Protein AF-A0A968C0W7-F1 (afdb_monomer_lite)

Foldseek 3Di:
DQAAEDEAAFQNQQDDPCVQCPPVLLVQAAAVVGDVLQVVLVVLQVSLHKYWYWHWHDDPVDPQATFGKIWIAESNSDTQDMDTAQDDDPVCVVRHDHDDDFDWTQYSNFTETEHEAVSLVPLVSLQVSLVVVGQEYEYRYADFPPCVVSVVVSLVVSCVVSVHHYHYDYDAQDDPPTGD

Structure (mmCIF, N/CA/C/O backbone):
data_AF-A0A968C0W7-F1
#
_entry.id   AF-A0A968C0W7-F1
#
loop_
_atom_site.group_PDB
_atom_site.id
_atom_site.type_symbol
_atom_site.label_atom_id
_atom_site.label_alt_id
_atom_site.label_comp_id
_atom_site.label_asym_id
_atom_site.label_entity_id
_atom_site.label_seq_id
_atom_site.pdbx_PDB_ins_code
_atom_site.Cartn_x
_atom_site.Cartn_y
_atom_site.Cartn_z
_atom_site.occupancy
_atom_site.B_iso_or_equiv
_atom_site.auth_seq_id
_atom_site.auth_comp_id
_atom_site.auth_asym_id
_atom_site.auth_atom_id
_atom_site.pdbx_PDB_model_num
ATOM 1 N N . GLY A 1 1 ? -2.032 18.449 16.873 1.00 56.59 1 GLY A N 1
ATOM 2 C CA . GLY A 1 1 ? -3.209 17.577 16.714 1.00 56.59 1 GLY A CA 1
ATOM 3 C C . GLY A 1 1 ? -2.765 16.152 16.942 1.00 56.59 1 GLY A C 1
ATOM 4 O O . GLY A 1 1 ? -1.626 15.854 16.611 1.00 56.59 1 GLY A O 1
ATOM 5 N N . GLN A 1 2 ? -3.606 15.325 17.554 1.00 83.88 2 GLN A N 1
ATOM 6 C CA . GLN A 1 2 ? -3.367 13.886 17.692 1.00 83.88 2 GLN A CA 1
ATOM 7 C C . GLN A 1 2 ? -3.943 13.186 16.450 1.00 83.88 2 GLN A C 1
ATOM 9 O O . GLN A 1 2 ? -4.977 13.627 15.954 1.00 83.88 2 GLN A O 1
ATOM 14 N N . ALA A 1 3 ? -3.245 12.187 15.909 1.00 91.56 3 ALA A N 1
ATOM 15 C CA . ALA A 1 3 ? -3.677 11.423 14.737 1.00 91.56 3 ALA A CA 1
ATOM 16 C C . ALA A 1 3 ? -3.977 9.976 15.145 1.00 91.56 3 ALA A C 1
ATOM 18 O O . ALA A 1 3 ? -3.197 9.397 15.899 1.00 91.56 3 ALA A O 1
ATOM 19 N N . ASP A 1 4 ? -5.063 9.403 14.623 1.00 94.69 4 ASP A N 1
ATOM 20 C CA . ASP A 1 4 ? -5.494 8.034 14.952 1.00 94.69 4 ASP A CA 1
ATOM 21 C C . ASP A 1 4 ? -4.907 6.975 14.005 1.00 94.69 4 ASP A C 1
ATOM 23 O O . ASP A 1 4 ? -4.686 5.832 14.405 1.00 94.69 4 ASP A O 1
ATOM 27 N N . ILE A 1 5 ? -4.643 7.346 12.746 1.00 98.06 5 ILE A N 1
ATOM 28 C CA . ILE A 1 5 ? -4.120 6.452 11.703 1.00 98.06 5 ILE A CA 1
ATOM 29 C C . ILE A 1 5 ? -3.033 7.177 10.901 1.00 98.06 5 ILE A C 1
ATOM 31 O O . ILE A 1 5 ? -3.219 8.321 10.484 1.00 98.06 5 ILE A O 1
ATOM 35 N N . VAL A 1 6 ? -1.915 6.497 10.642 1.00 97.69 6 VAL A N 1
ATOM 36 C CA . VAL A 1 6 ? -0.839 6.959 9.752 1.00 97.69 6 VAL A CA 1
ATOM 37 C C . VAL A 1 6 ? -0.727 6.023 8.552 1.00 97.69 6 VAL A C 1
ATOM 39 O O . VAL A 1 6 ? -0.639 4.809 8.717 1.00 97.69 6 VAL A O 1
ATOM 42 N N . CYS A 1 7 ? -0.692 6.588 7.343 1.00 98.50 7 CYS A N 1
ATOM 43 C CA . CYS A 1 7 ? -0.508 5.848 6.095 1.00 98.50 7 CYS A CA 1
ATOM 44 C C . CYS A 1 7 ? 0.809 6.241 5.422 1.00 98.50 7 CYS A C 1
ATOM 46 O O . CYS A 1 7 ? 1.076 7.427 5.228 1.00 98.50 7 CYS A O 1
ATOM 48 N N . PHE A 1 8 ? 1.609 5.248 5.039 1.00 98.56 8 PHE A N 1
ATOM 49 C CA . PHE A 1 8 ? 2.873 5.434 4.328 1.00 98.56 8 PHE A CA 1
ATOM 50 C C . PHE A 1 8 ? 2.709 5.227 2.813 1.00 98.56 8 PHE A C 1
ATOM 52 O O . PHE A 1 8 ? 1.782 4.525 2.398 1.00 98.56 8 PHE A O 1
ATOM 59 N N . PRO A 1 9 ? 3.597 5.813 1.985 1.00 98.38 9 PRO A N 1
ATOM 60 C CA . PRO A 1 9 ? 3.637 5.561 0.547 1.00 98.38 9 PRO A CA 1
ATOM 61 C C . PRO A 1 9 ? 3.830 4.085 0.176 1.00 98.38 9 PRO A C 1
ATOM 63 O O . PRO A 1 9 ? 4.209 3.242 0.992 1.00 98.38 9 PRO A O 1
ATOM 66 N N . GLU A 1 10 ? 3.605 3.794 -1.099 1.00 98.44 10 GLU A N 1
ATOM 67 C CA . GLU A 1 10 ? 3.891 2.498 -1.712 1.00 98.44 10 GLU A CA 1
ATOM 68 C C . GLU A 1 10 ? 5.381 2.125 -1.580 1.00 98.44 10 GLU A C 1
ATOM 70 O O . GLU A 1 10 ? 6.276 2.962 -1.774 1.00 98.44 10 GLU A O 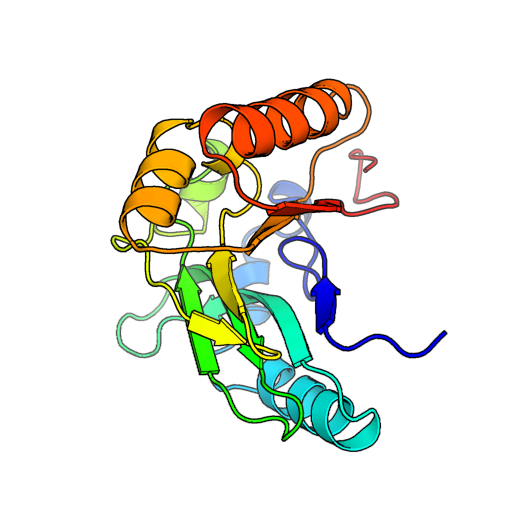1
ATOM 75 N N . LEU A 1 11 ? 5.632 0.861 -1.214 1.00 98.06 11 LEU A N 1
ATOM 76 C CA . LEU A 1 11 ? 6.963 0.269 -1.025 1.00 98.06 11 LEU A CA 1
ATOM 77 C C . LEU A 1 11 ? 7.934 1.135 -0.190 1.00 98.06 11 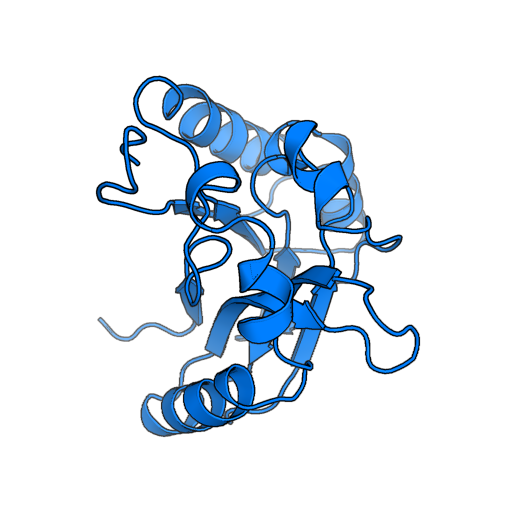LEU A C 1
ATOM 79 O O . LEU A 1 11 ? 9.117 1.273 -0.517 1.00 98.06 11 LEU A O 1
ATOM 83 N N . PHE A 1 12 ? 7.445 1.767 0.885 1.00 97.12 12 PHE A N 1
ATOM 84 C CA . PHE A 1 12 ? 8.181 2.808 1.624 1.00 97.12 12 PHE A CA 1
ATOM 85 C C . PHE A 1 12 ? 9.541 2.356 2.184 1.00 97.12 12 PHE A C 1
ATOM 87 O O . PHE A 1 12 ? 10.403 3.202 2.403 1.00 97.12 12 PHE A O 1
ATOM 94 N N . THR A 1 13 ? 9.748 1.053 2.395 1.00 96.56 13 THR A N 1
ATOM 95 C CA . THR A 1 13 ? 11.002 0.498 2.928 1.00 96.56 13 THR A CA 1
ATOM 96 C C . THR A 1 13 ? 12.109 0.344 1.892 1.00 96.56 13 THR A C 1
ATOM 98 O O . THR A 1 13 ? 13.278 0.386 2.260 1.00 96.56 13 THR A O 1
ATOM 101 N N . THR A 1 14 ? 11.767 0.161 0.615 1.00 96.38 14 THR A N 1
ATOM 102 C CA . THR A 1 14 ? 12.735 -0.233 -0.427 1.00 96.38 14 THR A CA 1
ATOM 103 C C . THR A 1 14 ? 12.939 0.828 -1.496 1.00 96.38 14 THR A C 1
ATOM 105 O O . THR A 1 14 ? 14.024 0.926 -2.059 1.00 96.38 14 THR A O 1
ATOM 108 N N . GLY A 1 15 ? 11.919 1.643 -1.762 1.00 95.00 15 GLY A N 1
ATOM 109 C CA . GLY A 1 15 ? 11.880 2.421 -2.997 1.00 95.00 15 GLY A CA 1
ATOM 110 C C . GLY A 1 15 ? 10.816 1.893 -3.945 1.00 95.00 15 GLY A C 1
ATOM 111 O O . GLY A 1 15 ? 10.270 0.818 -3.720 1.00 95.00 15 GLY A O 1
ATOM 112 N N . TYR A 1 16 ? 10.505 2.645 -5.000 1.00 96.75 16 TYR A N 1
ATOM 113 C CA . TYR A 1 16 ? 9.606 2.152 -6.049 1.00 96.75 16 TYR A CA 1
ATOM 114 C C . TYR A 1 16 ? 10.308 1.948 -7.394 1.00 96.75 16 TYR A C 1
ATOM 116 O O . TYR A 1 16 ? 9.860 1.119 -8.179 1.00 96.75 16 TYR A O 1
ATOM 124 N N . ASN A 1 17 ? 11.400 2.663 -7.685 1.00 95.75 17 ASN A N 1
ATOM 125 C CA . ASN A 1 17 ? 12.059 2.600 -8.989 1.00 95.75 17 ASN A CA 1
ATOM 126 C C . ASN A 1 17 ? 12.547 1.172 -9.321 1.00 95.75 17 ASN A C 1
ATOM 128 O O . ASN A 1 17 ? 13.624 0.744 -8.908 1.00 95.75 17 ASN A O 1
ATOM 132 N N . LEU A 1 18 ? 11.736 0.461 -10.108 1.00 93.62 18 LEU A N 1
ATOM 133 C CA . LEU A 1 18 ? 11.890 -0.958 -10.427 1.00 93.62 18 LEU A CA 1
ATOM 134 C C . LEU A 1 18 ? 13.158 -1.269 -11.234 1.00 93.62 18 LEU A C 1
ATOM 136 O O . LEU A 1 18 ? 13.669 -2.387 -11.164 1.00 93.62 18 LEU A O 1
ATOM 140 N N . ASP A 1 19 ? 13.648 -0.300 -12.009 1.00 92.19 19 ASP A N 1
ATOM 141 C CA . ASP A 1 19 ? 14.866 -0.448 -12.808 1.00 92.19 19 ASP A CA 1
ATOM 142 C C . ASP A 1 19 ? 16.121 -0.217 -11.962 1.00 92.19 19 ASP A C 1
ATOM 144 O O . ASP A 1 19 ? 17.146 -0.852 -12.201 1.00 92.19 19 ASP A O 1
ATOM 148 N N . LEU A 1 20 ? 16.035 0.671 -10.965 1.00 94.38 20 LEU A N 1
ATOM 149 C CA . LEU A 1 20 ? 17.126 0.930 -10.029 1.00 94.38 20 LEU A CA 1
ATOM 150 C C . LEU A 1 20 ? 17.286 -0.204 -9.013 1.00 94.38 20 LEU A C 1
ATOM 152 O O . LEU A 1 20 ? 18.413 -0.578 -8.712 1.00 94.38 20 LEU A O 1
ATOM 156 N N . ILE A 1 21 ? 16.175 -0.714 -8.476 1.00 96.25 21 ILE A N 1
ATOM 157 C CA . ILE A 1 21 ? 16.196 -1.743 -7.427 1.00 96.25 21 ILE A CA 1
ATOM 158 C C . ILE A 1 21 ? 16.400 -3.131 -8.037 1.00 96.25 21 ILE A C 1
ATOM 160 O O . ILE A 1 21 ? 17.195 -3.921 -7.543 1.00 96.25 21 ILE A O 1
ATOM 164 N N . GLY A 1 22 ? 15.720 -3.437 -9.143 1.00 95.06 22 GLY A N 1
ATOM 165 C CA . GLY A 1 22 ? 15.966 -4.678 -9.864 1.00 95.06 22 GLY A CA 1
ATOM 166 C C . GLY A 1 22 ? 15.759 -5.938 -9.019 1.00 95.06 22 GLY A C 1
ATOM 167 O O . GLY A 1 22 ? 14.784 -6.071 -8.279 1.00 95.06 22 GLY A O 1
ATOM 168 N N . ASP A 1 23 ? 16.695 -6.878 -9.138 1.00 95.56 23 ASP A N 1
ATOM 169 C CA . ASP A 1 23 ? 16.653 -8.148 -8.409 1.00 95.56 23 ASP A CA 1
ATOM 170 C C . ASP A 1 23 ? 17.002 -7.995 -6.912 1.00 95.56 23 ASP A C 1
ATOM 172 O O . ASP A 1 23 ? 16.744 -8.917 -6.134 1.00 95.56 23 ASP A O 1
ATOM 176 N N . ASP A 1 24 ? 17.468 -6.825 -6.454 1.00 96.94 24 ASP A N 1
ATOM 177 C CA . ASP A 1 24 ? 17.699 -6.570 -5.022 1.00 96.94 24 ASP A CA 1
ATOM 178 C C . ASP A 1 24 ? 16.390 -6.676 -4.218 1.00 96.94 24 ASP A C 1
ATOM 180 O O . ASP A 1 24 ? 16.406 -6.931 -3.012 1.00 96.94 24 ASP A O 1
ATOM 184 N N . PHE A 1 25 ? 15.226 -6.584 -4.880 1.00 96.75 25 PHE A N 1
ATOM 185 C CA . PHE A 1 25 ? 13.934 -6.879 -4.263 1.00 96.75 25 PHE A CA 1
ATOM 186 C C . PHE A 1 25 ? 13.879 -8.257 -3.588 1.00 96.75 25 PHE A C 1
ATOM 188 O O . PHE A 1 25 ? 13.201 -8.387 -2.573 1.00 96.75 25 PHE A O 1
ATOM 195 N N . TYR A 1 26 ? 14.580 -9.282 -4.086 1.00 95.94 26 TYR A N 1
ATOM 196 C CA . TYR A 1 26 ? 14.581 -10.609 -3.451 1.00 95.94 26 TYR A CA 1
ATOM 197 C C . TYR A 1 26 ? 15.324 -10.627 -2.107 1.00 95.94 26 TYR A C 1
ATOM 199 O O . TYR A 1 26 ? 14.982 -11.415 -1.216 1.00 95.94 26 TYR A O 1
ATOM 207 N N . GLU A 1 27 ? 16.318 -9.756 -1.942 1.00 96.50 27 GLU A N 1
ATOM 208 C CA . GLU A 1 27 ? 17.046 -9.585 -0.684 1.00 96.50 27 GLU A CA 1
ATOM 209 C C . GLU A 1 27 ? 16.263 -8.689 0.279 1.00 96.50 27 GLU A C 1
ATOM 211 O O . GLU A 1 27 ? 16.104 -9.035 1.451 1.00 96.50 27 GLU A O 1
ATOM 216 N N . LEU A 1 28 ? 15.711 -7.590 -0.244 1.00 97.44 28 LEU A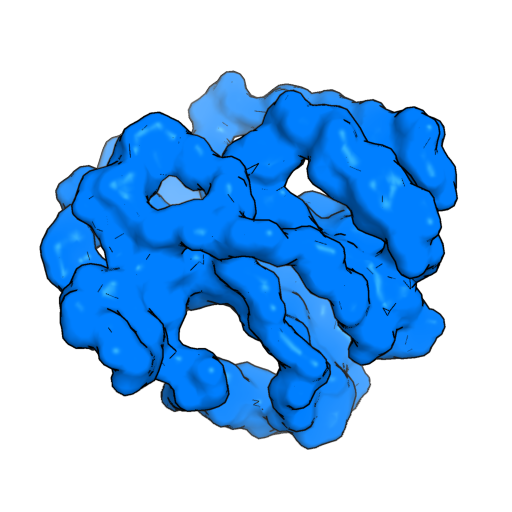 N 1
ATOM 217 C CA . LEU A 1 28 ? 14.983 -6.571 0.512 1.00 97.44 28 LEU A CA 1
ATOM 218 C C . LEU A 1 28 ? 13.565 -6.986 0.933 1.00 97.44 28 LEU A C 1
ATOM 220 O O . LEU A 1 28 ? 12.997 -6.375 1.837 1.00 97.44 28 LEU A O 1
ATOM 224 N N . ALA A 1 29 ? 12.962 -7.979 0.275 1.00 98.12 29 ALA A N 1
ATOM 225 C CA . ALA A 1 29 ? 11.614 -8.430 0.600 1.00 98.12 29 ALA A CA 1
ATOM 226 C C . ALA A 1 29 ? 11.530 -9.019 2.011 1.00 98.12 29 ALA A C 1
ATOM 228 O O . ALA A 1 29 ? 12.432 -9.707 2.477 1.00 98.12 29 ALA A O 1
ATOM 229 N N . GLU A 1 30 ? 10.401 -8.861 2.685 1.00 98.25 30 GLU A N 1
ATOM 230 C CA . GLU A 1 30 ? 10.204 -9.385 4.039 1.00 98.25 30 GLU A CA 1
ATOM 231 C C . GLU A 1 30 ? 8.949 -10.256 4.108 1.00 98.25 30 GLU A C 1
ATOM 233 O O . GLU A 1 30 ? 7.988 -10.008 3.378 1.00 98.25 30 GLU A O 1
ATOM 238 N N . PRO A 1 31 ? 8.901 -11.286 4.968 1.00 98.31 31 PRO A N 1
ATOM 239 C CA . PRO A 1 31 ? 7.634 -11.940 5.261 1.00 98.31 31 PRO A CA 1
ATOM 240 C C . PRO A 1 31 ? 6.697 -10.971 5.998 1.00 98.31 31 PRO A C 1
ATOM 242 O O . PRO A 1 31 ? 7.136 -10.045 6.678 1.00 98.31 31 PRO A O 1
ATOM 245 N N . ILE A 1 32 ? 5.389 -11.213 5.903 1.00 98.25 32 ILE A N 1
ATOM 246 C CA . ILE A 1 32 ? 4.386 -10.525 6.729 1.00 98.25 32 ILE A CA 1
ATOM 247 C C . ILE A 1 32 ? 3.573 -11.577 7.498 1.00 98.25 32 ILE A C 1
ATOM 249 O O . ILE A 1 32 ? 2.835 -12.339 6.848 1.00 98.25 32 ILE A O 1
ATOM 253 N N . PRO A 1 33 ? 3.641 -11.606 8.847 1.00 98.38 33 PRO A N 1
ATOM 254 C CA . PRO A 1 33 ? 4.436 -10.718 9.714 1.00 98.38 33 PRO A CA 1
ATOM 255 C C . PRO A 1 33 ? 5.958 -10.931 9.577 1.00 98.38 33 PRO A C 1
ATOM 257 O O . PRO A 1 33 ? 6.403 -12.008 9.181 1.00 98.38 33 PRO A O 1
ATOM 260 N N . GLY A 1 34 ? 6.728 -9.893 9.908 1.00 98.12 34 GLY A N 1
ATOM 261 C CA . GLY A 1 34 ? 8.191 -9.835 9.801 1.00 98.12 34 GLY A CA 1
ATOM 262 C C . GLY A 1 34 ? 8.796 -8.521 10.332 1.00 98.12 34 GLY A C 1
ATOM 263 O O . GLY A 1 34 ? 8.067 -7.725 10.940 1.00 98.12 34 GLY A O 1
ATOM 264 N N . PRO A 1 35 ? 10.101 -8.269 10.094 1.00 98.38 35 PRO A N 1
ATOM 265 C CA . PRO A 1 35 ? 10.884 -7.221 10.761 1.00 98.38 35 PRO A CA 1
ATOM 266 C C . PRO A 1 35 ? 10.260 -5.823 10.721 1.00 98.38 35 PRO A C 1
ATOM 268 O O . PRO A 1 35 ? 10.103 -5.188 11.768 1.00 98.38 35 PRO A O 1
ATOM 271 N N . THR A 1 36 ? 9.831 -5.358 9.544 1.00 98.62 36 THR A N 1
ATOM 272 C CA . THR A 1 36 ? 9.189 -4.046 9.398 1.00 98.62 36 THR A CA 1
ATOM 273 C C . THR A 1 36 ? 7.876 -3.987 10.170 1.00 98.62 36 THR A C 1
ATOM 275 O O . THR A 1 36 ? 7.643 -3.032 10.909 1.00 98.62 36 THR A O 1
ATOM 278 N N . THR A 1 37 ? 7.012 -5.001 10.056 1.00 98.75 37 THR A N 1
ATOM 279 C CA . THR A 1 37 ? 5.721 -4.998 10.770 1.00 98.75 37 THR A CA 1
ATOM 280 C C . THR A 1 37 ? 5.881 -5.080 12.287 1.00 98.75 37 THR A C 1
ATOM 282 O O . THR A 1 37 ? 5.094 -4.477 13.013 1.00 98.75 37 THR A O 1
ATOM 285 N N . GLU A 1 38 ? 6.917 -5.761 12.780 1.00 98.69 38 GLU A N 1
ATOM 286 C CA . GLU A 1 38 ? 7.230 -5.832 14.209 1.00 98.69 38 GLU A CA 1
ATOM 287 C C . GLU A 1 38 ? 7.728 -4.486 14.737 1.00 98.69 38 GLU A C 1
ATOM 289 O O . GLU A 1 38 ? 7.221 -3.990 15.746 1.00 98.69 38 GLU A O 1
ATOM 294 N N . TRP A 1 39 ? 8.680 -3.861 14.036 1.00 98.62 39 TRP A N 1
ATOM 295 C CA . TRP A 1 39 ? 9.205 -2.551 14.415 1.00 98.62 39 TRP A CA 1
ATOM 296 C C . TRP A 1 39 ? 8.120 -1.470 14.355 1.00 98.62 39 TRP A C 1
ATOM 298 O O . TRP A 1 39 ? 7.923 -0.719 15.314 1.00 98.62 39 TRP A O 1
ATOM 308 N N . MET A 1 40 ? 7.341 -1.441 13.271 1.00 98.62 40 MET A N 1
ATOM 309 C CA . MET A 1 40 ? 6.212 -0.521 13.121 1.00 98.62 40 MET A CA 1
ATOM 310 C C . MET A 1 40 ? 5.123 -0.794 14.162 1.00 98.62 40 MET A C 1
ATOM 312 O O . MET A 1 40 ? 4.521 0.150 14.661 1.00 98.62 40 MET A O 1
ATOM 316 N N . GLY A 1 41 ? 4.901 -2.052 14.557 1.00 98.75 41 GLY A N 1
ATOM 317 C CA . GLY A 1 41 ? 3.960 -2.416 15.619 1.00 98.75 41 GLY A CA 1
ATOM 318 C C . GLY A 1 41 ? 4.387 -1.890 16.990 1.00 98.75 41 GLY A C 1
ATOM 319 O O . GLY A 1 41 ? 3.557 -1.413 17.765 1.00 98.75 41 GLY A O 1
ATOM 320 N N . GLN A 1 42 ? 5.689 -1.898 17.289 1.00 98.69 42 GLN A N 1
ATOM 321 C CA . GLN A 1 42 ? 6.213 -1.258 18.500 1.00 98.69 42 GLN A CA 1
ATOM 322 C C . GLN A 1 42 ? 5.935 0.249 18.490 1.00 98.69 42 GLN A C 1
ATOM 324 O O . GLN A 1 42 ? 5.454 0.780 19.491 1.00 98.69 42 GLN A O 1
ATOM 329 N N . LYS A 1 43 ? 6.153 0.921 17.351 1.00 98.38 43 LYS A N 1
ATOM 330 C CA . LYS A 1 43 ? 5.871 2.357 17.193 1.00 98.38 43 LYS A CA 1
ATOM 331 C C . LYS A 1 43 ? 4.383 2.691 17.230 1.00 98.38 43 LYS A C 1
ATOM 333 O O . LYS A 1 43 ? 4.005 3.652 17.891 1.00 98.38 43 LYS A O 1
ATOM 338 N N . ALA A 1 44 ? 3.537 1.872 16.613 1.00 98.25 44 ALA A N 1
ATOM 339 C CA . ALA A 1 44 ? 2.084 1.991 16.687 1.00 98.25 44 ALA A CA 1
ATOM 340 C C . ALA A 1 44 ? 1.598 1.970 18.146 1.00 98.25 44 ALA A C 1
ATOM 342 O O . ALA A 1 44 ? 0.852 2.851 18.567 1.00 98.25 44 ALA A O 1
ATOM 343 N N . ARG A 1 45 ? 2.111 1.025 18.951 1.00 98.25 45 ARG A N 1
ATOM 344 C CA . ARG A 1 45 ? 1.818 0.928 20.391 1.00 98.25 45 ARG A CA 1
ATOM 345 C C . ARG A 1 45 ? 2.363 2.114 21.188 1.00 98.25 45 ARG A C 1
ATOM 347 O O . ARG A 1 45 ? 1.673 2.605 22.074 1.00 98.25 45 ARG A O 1
ATOM 354 N N . GLU A 1 46 ? 3.593 2.543 20.903 1.00 97.88 46 GLU A N 1
ATOM 355 C CA . GLU A 1 46 ? 4.254 3.671 21.577 1.00 97.88 46 GLU A CA 1
ATOM 356 C C . GLU A 1 46 ? 3.473 4.977 21.386 1.00 97.88 46 GLU A C 1
ATOM 358 O O . GLU A 1 46 ? 3.262 5.715 22.346 1.00 97.88 46 GLU A O 1
ATOM 363 N N . TYR A 1 47 ? 3.008 5.237 20.162 1.00 97.06 47 TYR A N 1
ATOM 364 C CA . TYR A 1 47 ? 2.283 6.462 19.821 1.00 97.06 47 TYR A CA 1
ATOM 365 C C . TYR A 1 47 ? 0.758 6.340 19.939 1.00 97.06 47 TYR A C 1
ATOM 367 O O . TYR A 1 47 ? 0.064 7.348 19.816 1.00 97.06 47 TYR A O 1
ATOM 375 N N . GLY A 1 48 ? 0.232 5.139 20.192 1.00 97.06 48 GLY A N 1
ATOM 376 C CA . GLY A 1 48 ? -1.203 4.884 20.316 1.00 97.06 48 GLY A CA 1
ATOM 377 C C . GLY A 1 48 ? -1.980 5.140 19.024 1.00 97.06 48 GLY A C 1
ATOM 378 O O . GLY A 1 48 ? -3.095 5.648 19.089 1.00 97.06 48 GLY A O 1
ATOM 379 N N . LEU A 1 49 ? -1.395 4.810 17.868 1.00 97.44 49 LEU A N 1
ATOM 380 C CA . LEU A 1 49 ? -1.980 5.034 16.541 1.00 97.44 49 LEU A CA 1
ATOM 381 C C . LEU A 1 49 ? -1.927 3.774 15.680 1.00 97.44 49 LEU A C 1
ATOM 383 O O . LEU A 1 49 ? -1.041 2.937 15.844 1.00 97.44 49 LEU A O 1
ATOM 387 N N . ALA A 1 50 ? -2.863 3.651 14.746 1.00 98.56 50 ALA A N 1
ATOM 388 C CA . ALA A 1 50 ? -2.853 2.603 13.737 1.00 98.56 50 ALA A CA 1
ATOM 389 C C . ALA A 1 50 ? -1.925 2.956 12.562 1.00 98.56 50 ALA A C 1
ATOM 391 O O . ALA A 1 50 ? -1.698 4.127 12.254 1.00 98.56 50 ALA A O 1
ATOM 392 N N . VAL A 1 51 ? -1.409 1.938 11.875 1.00 98.69 51 VAL A N 1
ATOM 393 C CA . VAL A 1 51 ? -0.459 2.091 10.765 1.00 98.69 51 VAL A CA 1
ATOM 394 C C . VAL A 1 51 ? -0.952 1.349 9.532 1.00 98.69 51 VAL A C 1
ATOM 396 O O . VAL A 1 51 ? -1.308 0.177 9.612 1.00 98.69 51 VAL A O 1
ATOM 399 N N . VAL A 1 52 ? -0.885 2.014 8.383 1.00 98.81 52 VAL A N 1
ATOM 400 C CA . VAL A 1 52 ? -1.020 1.429 7.047 1.00 98.81 52 VAL A CA 1
ATOM 401 C C . VAL A 1 52 ? 0.323 1.599 6.339 1.00 98.81 52 VAL A C 1
ATOM 403 O O . VAL A 1 52 ? 0.765 2.724 6.109 1.00 98.81 52 VAL A O 1
ATOM 406 N N . GLY A 1 53 ? 1.009 0.500 6.031 1.00 98.56 53 GLY A N 1
ATOM 407 C CA . GLY A 1 53 ? 2.342 0.532 5.422 1.00 98.56 53 GLY A CA 1
ATOM 408 C C . GLY A 1 53 ? 2.472 -0.472 4.289 1.00 98.56 53 GLY A C 1
ATOM 409 O O . GLY A 1 53 ? 1.845 -1.521 4.336 1.00 98.56 53 GLY A O 1
ATOM 410 N N . THR A 1 54 ? 3.279 -0.160 3.276 1.00 98.56 54 THR A N 1
ATOM 411 C CA . THR A 1 54 ? 3.417 -0.990 2.068 1.00 98.56 54 THR A CA 1
ATOM 412 C C . THR A 1 54 ? 4.859 -1.436 1.869 1.00 98.56 54 THR A C 1
ATOM 414 O O . THR A 1 54 ? 5.765 -0.605 1.894 1.00 98.56 54 THR A O 1
ATOM 417 N N . ILE A 1 55 ? 5.078 -2.736 1.677 1.00 98.75 55 ILE A N 1
ATOM 418 C CA . ILE A 1 55 ? 6.406 -3.341 1.508 1.00 98.75 55 ILE A CA 1
ATOM 419 C C . ILE A 1 55 ? 6.393 -4.383 0.395 1.00 98.75 55 ILE A C 1
ATOM 421 O O . ILE A 1 55 ? 5.334 -4.845 -0.035 1.00 98.75 55 ILE A O 1
ATOM 425 N N . VAL A 1 56 ? 7.588 -4.800 -0.014 1.00 98.69 56 VAL A N 1
ATOM 426 C CA . VAL A 1 56 ? 7.746 -6.005 -0.823 1.00 98.69 56 VAL A CA 1
ATOM 427 C C . VAL A 1 56 ? 7.612 -7.214 0.097 1.00 98.69 56 VAL A C 1
ATOM 429 O O . VAL A 1 56 ? 8.482 -7.485 0.923 1.00 98.69 56 VAL A O 1
ATOM 432 N N . GLU A 1 57 ? 6.501 -7.933 -0.021 1.00 98.75 57 GLU A N 1
ATOM 433 C CA . GLU A 1 57 ? 6.254 -9.158 0.731 1.00 98.75 57 GLU A CA 1
ATOM 434 C C . GLU A 1 57 ? 6.900 -10.355 0.027 1.00 98.75 57 GLU A C 1
ATOM 436 O O . GLU A 1 57 ? 6.618 -10.632 -1.140 1.00 98.75 57 GLU A O 1
ATOM 441 N N . ARG A 1 58 ? 7.691 -11.126 0.775 1.00 98.62 58 ARG A N 1
ATOM 442 C CA . ARG A 1 58 ? 8.141 -12.467 0.395 1.00 98.62 58 ARG A CA 1
ATOM 443 C C . ARG A 1 58 ? 7.084 -13.502 0.782 1.00 98.62 58 ARG A C 1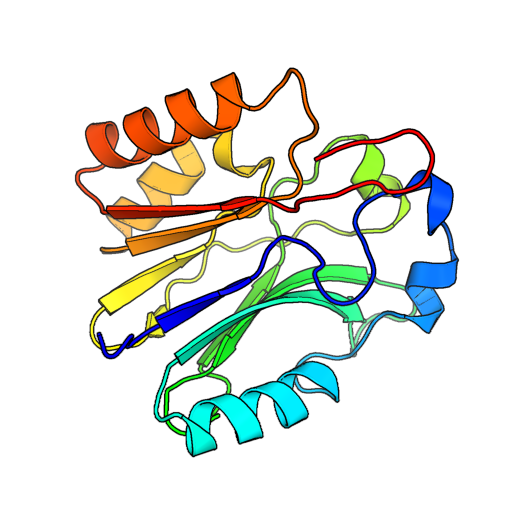
ATOM 445 O O . ARG A 1 58 ? 6.694 -13.594 1.947 1.00 98.62 58 ARG A O 1
ATOM 452 N N . ASP A 1 59 ? 6.626 -14.303 -0.178 1.00 97.88 59 ASP A N 1
ATOM 453 C CA . ASP A 1 59 ? 5.669 -15.376 0.096 1.00 97.88 59 ASP A CA 1
ATOM 454 C C . ASP A 1 59 ? 6.345 -16.537 0.847 1.00 97.88 59 ASP A C 1
ATOM 456 O O . ASP A 1 59 ? 7.337 -17.102 0.393 1.00 97.88 59 ASP A O 1
ATOM 460 N N . ASN A 1 60 ? 5.789 -16.919 1.999 1.00 94.44 60 ASN A N 1
ATOM 461 C CA . ASN A 1 60 ? 6.340 -18.002 2.822 1.00 94.44 60 ASN A CA 1
ATOM 462 C C . ASN A 1 60 ? 6.083 -19.407 2.252 1.00 94.44 60 ASN A C 1
ATOM 464 O O . ASN A 1 60 ? 6.722 -20.362 2.685 1.00 94.44 60 ASN A O 1
ATOM 468 N N . ALA A 1 61 ? 5.118 -19.562 1.341 1.00 95.00 61 ALA A N 1
ATOM 469 C CA . ALA A 1 61 ? 4.731 -20.859 0.788 1.00 95.00 61 ALA A CA 1
ATOM 470 C C . ALA A 1 61 ? 5.334 -21.115 -0.599 1.00 95.00 61 ALA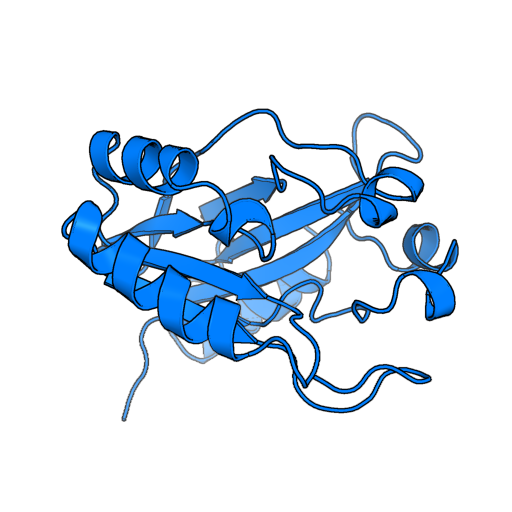 A C 1
ATOM 472 O O . ALA A 1 61 ? 5.444 -22.267 -1.016 1.00 95.00 61 ALA A O 1
ATOM 473 N N . ARG A 1 62 ? 5.696 -20.057 -1.332 1.00 95.88 62 ARG A N 1
ATOM 474 C CA . ARG A 1 62 ? 6.260 -20.145 -2.681 1.00 95.88 62 ARG A CA 1
ATOM 475 C C . ARG A 1 62 ? 7.567 -19.375 -2.758 1.00 95.88 62 ARG A C 1
ATOM 477 O O . ARG A 1 62 ? 7.582 -18.148 -2.768 1.00 95.88 62 ARG A O 1
ATOM 484 N N . GLU A 1 63 ? 8.653 -20.127 -2.859 1.00 94.62 63 GLU A N 1
ATOM 485 C CA . GLU A 1 63 ? 9.998 -19.586 -3.011 1.00 94.62 63 GLU A CA 1
ATOM 486 C C . GLU A 1 63 ? 10.097 -18.660 -4.233 1.00 94.62 63 GLU A C 1
ATOM 488 O O . GLU A 1 63 ? 9.537 -18.939 -5.295 1.00 94.62 63 GLU A O 1
ATOM 493 N N . GLY A 1 64 ? 10.779 -17.526 -4.060 1.00 95.25 64 GLY A N 1
ATOM 494 C CA . GLY A 1 64 ? 10.968 -16.528 -5.114 1.00 95.25 64 GLY A CA 1
ATOM 495 C C . GLY A 1 64 ? 9.701 -15.770 -5.526 1.00 95.25 64 GLY A C 1
ATOM 496 O O . GLY A 1 64 ? 9.743 -15.011 -6.488 1.00 95.25 64 GLY A O 1
ATOM 497 N N . VAL A 1 65 ? 8.564 -15.945 -4.843 1.00 98.25 65 VAL A N 1
ATOM 498 C CA . VAL A 1 65 ? 7.357 -15.165 -5.141 1.00 98.25 65 VAL A CA 1
ATOM 499 C C . VAL A 1 65 ? 7.307 -13.919 -4.267 1.00 98.25 65 VAL A C 1
ATOM 501 O O . VAL A 1 65 ? 7.270 -14.011 -3.039 1.00 98.25 65 VAL A O 1
ATOM 504 N N . LEU A 1 66 ? 7.254 -12.760 -4.925 1.00 98.69 66 LEU A N 1
ATOM 505 C CA . LEU A 1 66 ? 7.139 -11.453 -4.289 1.00 98.69 66 LEU A CA 1
ATOM 506 C C . LEU A 1 66 ? 5.778 -10.804 -4.570 1.00 98.69 66 LEU A C 1
ATOM 508 O O . LEU A 1 66 ? 5.165 -11.029 -5.620 1.00 98.69 66 LEU A O 1
ATOM 512 N N . TYR A 1 67 ? 5.327 -9.972 -3.638 1.00 98.81 67 TYR A N 1
ATOM 513 C CA . TYR A 1 67 ? 4.081 -9.215 -3.721 1.00 98.81 67 TYR A CA 1
ATOM 514 C C . TYR A 1 67 ? 4.284 -7.765 -3.289 1.00 98.81 67 TYR A C 1
ATOM 516 O O . TYR A 1 67 ? 4.890 -7.512 -2.253 1.00 98.81 67 TYR A O 1
ATOM 524 N N . ASP A 1 68 ? 3.682 -6.822 -4.008 1.00 98.69 68 ASP A N 1
ATOM 525 C CA . ASP A 1 68 ? 3.443 -5.475 -3.486 1.00 98.69 68 ASP A CA 1
ATOM 526 C C . ASP A 1 68 ? 2.281 -5.541 -2.484 1.00 98.69 68 ASP A C 1
ATOM 528 O O . ASP A 1 68 ? 1.154 -5.903 -2.849 1.00 98.69 68 ASP A O 1
ATOM 532 N N . THR A 1 69 ? 2.583 -5.317 -1.203 1.00 98.88 69 THR A N 1
ATOM 533 C CA . THR A 1 69 ? 1.658 -5.633 -0.111 1.00 98.88 69 THR A CA 1
ATOM 534 C C . THR A 1 69 ? 1.559 -4.519 0.907 1.00 98.88 69 THR A C 1
ATOM 536 O O . THR A 1 69 ? 2.547 -4.137 1.534 1.00 98.88 69 THR A O 1
ATOM 539 N N . THR A 1 70 ? 0.332 -4.078 1.166 1.00 98.88 70 THR A N 1
ATOM 540 C CA . THR A 1 70 ? 0.013 -3.209 2.295 1.00 98.88 70 THR A CA 1
ATOM 541 C C . THR A 1 70 ? -0.332 -4.044 3.527 1.00 98.88 70 THR A C 1
ATOM 543 O O . THR A 1 70 ? -1.203 -4.906 3.4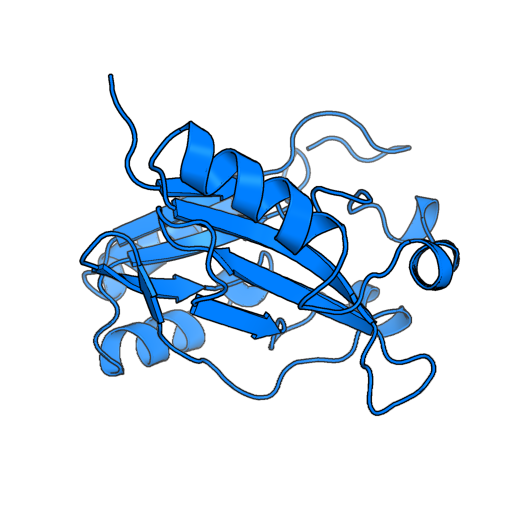69 1.00 98.88 70 THR A O 1
ATOM 546 N N . PHE A 1 71 ? 0.310 -3.782 4.661 1.00 98.88 71 PHE A N 1
ATOM 547 C CA . PHE A 1 71 ? -0.058 -4.297 5.978 1.00 98.88 71 PHE A CA 1
ATOM 548 C C . PHE A 1 71 ? -0.791 -3.229 6.798 1.00 98.88 71 PHE A C 1
ATOM 550 O O . PHE A 1 71 ? -0.569 -2.028 6.624 1.00 98.88 71 PHE A O 1
ATOM 557 N N . LEU A 1 72 ? -1.646 -3.678 7.719 1.00 98.88 72 LEU A N 1
ATOM 558 C CA . LEU A 1 72 ? -2.408 -2.821 8.623 1.00 98.88 72 LEU A CA 1
ATOM 559 C C . LEU A 1 72 ? -2.148 -3.251 10.071 1.00 98.88 72 LEU A C 1
ATOM 561 O O . LEU A 1 72 ? -2.340 -4.420 10.415 1.00 98.88 72 LEU A O 1
ATOM 565 N N . LEU A 1 73 ? -1.714 -2.315 10.914 1.00 98.88 73 LEU A N 1
ATOM 566 C CA . LEU A 1 73 ? -1.465 -2.522 12.342 1.00 98.88 73 LEU A CA 1
ATOM 567 C C . LEU A 1 73 ? -2.420 -1.658 13.164 1.00 98.88 73 LEU A C 1
ATOM 569 O O . LEU A 1 73 ? -2.591 -0.480 12.859 1.00 98.88 73 LEU A O 1
ATOM 573 N N . ASP A 1 74 ? -3.005 -2.211 14.222 1.00 98.62 74 ASP A N 1
ATOM 574 C CA . ASP A 1 74 ? -3.841 -1.440 15.143 1.00 98.62 74 ASP A CA 1
ATOM 575 C C . ASP A 1 74 ? -3.006 -0.571 16.108 1.00 98.62 74 ASP A C 1
ATOM 577 O O . ASP A 1 74 ? -1.778 -0.666 16.175 1.00 98.62 74 ASP A O 1
ATOM 581 N N . ALA A 1 75 ? -3.677 0.257 16.916 1.00 97.94 75 ALA A N 1
ATOM 582 C CA . ALA A 1 75 ? -3.032 1.092 17.937 1.00 97.94 75 ALA A CA 1
ATOM 583 C C . ALA A 1 75 ? -2.371 0.293 19.079 1.00 97.94 75 ALA A C 1
ATOM 585 O O . ALA A 1 75 ? -1.643 0.850 19.900 1.00 97.94 75 ALA A O 1
ATOM 586 N N . LYS A 1 76 ? -2.603 -1.024 19.150 1.00 98.25 76 LYS A N 1
ATOM 587 C CA . LYS A 1 76 ? -1.897 -1.951 20.041 1.00 98.25 76 LYS A CA 1
ATOM 588 C C . LYS A 1 76 ? -0.733 -2.629 19.316 1.00 98.25 76 LYS A C 1
ATOM 590 O O . LYS A 1 76 ? -0.171 -3.576 19.867 1.00 98.25 76 LYS A O 1
ATOM 595 N N . GLY A 1 77 ? -0.363 -2.194 18.114 1.00 98.25 77 GLY A N 1
ATOM 596 C CA . GLY A 1 77 ? 0.726 -2.767 17.333 1.00 98.25 77 GLY A CA 1
ATOM 597 C C . GLY A 1 77 ? 0.486 -4.197 16.857 1.00 98.25 77 GLY A C 1
ATOM 598 O O . GLY A 1 77 ? 1.457 -4.914 16.626 1.00 98.25 77 GLY A O 1
ATOM 599 N N . GLN A 1 78 ? -0.767 -4.648 16.787 1.00 98.56 78 GLN A N 1
ATOM 600 C CA . GLN A 1 78 ? -1.135 -5.977 16.307 1.00 98.56 78 GLN A CA 1
ATOM 601 C C . GLN A 1 78 ? -1.465 -5.930 14.818 1.00 98.56 78 GLN A C 1
ATOM 603 O O . GLN A 1 78 ? -2.106 -4.992 14.349 1.00 98.56 78 GLN A O 1
ATOM 608 N N . LEU A 1 79 ? -1.052 -6.962 14.078 1.00 98.75 79 LEU A N 1
ATOM 609 C CA . LEU A 1 79 ? -1.403 -7.118 12.669 1.00 98.75 79 LEU A CA 1
ATOM 610 C C . LEU A 1 79 ? -2.897 -7.407 12.527 1.00 98.75 79 LEU A C 1
ATOM 612 O O . LEU A 1 79 ? -3.360 -8.491 12.873 1.00 98.75 79 LEU A O 1
ATOM 616 N N . VAL A 1 80 ? -3.624 -6.433 11.982 1.00 98.62 80 VAL A N 1
ATOM 617 C CA . VAL A 1 80 ? -5.040 -6.557 11.615 1.00 98.62 80 VAL A CA 1
ATOM 618 C C . VAL A 1 80 ? -5.170 -7.384 10.342 1.00 98.62 80 VAL A C 1
ATOM 620 O O . VAL A 1 80 ? -6.048 -8.236 10.224 1.00 98.62 80 VAL A O 1
ATOM 623 N N . GLY A 1 81 ? -4.270 -7.162 9.387 1.00 98.50 81 GLY A N 1
ATOM 624 C CA . GLY A 1 81 ? -4.255 -7.906 8.141 1.00 98.50 81 GLY A CA 1
ATOM 625 C C . GLY A 1 81 ? -3.265 -7.358 7.127 1.00 98.50 81 GLY A C 1
ATOM 626 O O . GLY A 1 81 ? -2.461 -6.469 7.419 1.00 98.50 81 GLY A O 1
ATOM 627 N N . LYS A 1 82 ? -3.325 -7.925 5.924 1.00 98.56 82 LYS A N 1
ATOM 628 C CA . LYS A 1 82 ? -2.537 -7.492 4.773 1.00 98.56 82 LYS A CA 1
ATOM 629 C C . LYS A 1 82 ? -3.333 -7.621 3.484 1.00 98.56 82 LYS A C 1
ATOM 631 O O . LYS A 1 82 ? -4.207 -8.482 3.370 1.00 98.56 82 LYS A O 1
ATOM 636 N N . TYR A 1 83 ? -2.984 -6.797 2.513 1.00 98.75 83 TYR A N 1
ATOM 637 C CA . TYR A 1 83 ? -3.577 -6.741 1.193 1.00 98.75 83 TYR A CA 1
ATOM 638 C C . TYR A 1 83 ? -2.478 -6.771 0.131 1.00 98.75 83 TYR A C 1
ATOM 640 O O . TYR A 1 83 ? -1.612 -5.901 0.116 1.00 98.75 83 TYR A O 1
ATOM 648 N N . ARG A 1 84 ? -2.526 -7.780 -0.745 1.00 98.75 84 ARG A N 1
ATOM 649 C CA . ARG A 1 84 ? -1.632 -7.928 -1.899 1.00 98.75 84 ARG A CA 1
ATOM 650 C C . ARG A 1 84 ? -2.277 -7.260 -3.106 1.00 98.75 84 ARG A C 1
ATOM 652 O O . ARG A 1 84 ? -3.396 -7.634 -3.458 1.00 98.75 84 ARG A O 1
ATOM 659 N N . LYS A 1 85 ? -1.564 -6.338 -3.750 1.00 98.69 85 LYS A N 1
ATOM 660 C CA . LYS A 1 85 ? -2.029 -5.584 -4.923 1.00 98.69 85 LYS A CA 1
ATOM 661 C C . LYS A 1 85 ? -2.600 -6.507 -5.994 1.00 98.69 85 LYS A C 1
ATOM 663 O O . LYS A 1 85 ? -1.914 -7.414 -6.467 1.00 98.69 85 LYS A O 1
ATOM 668 N N . SER A 1 86 ? -3.855 -6.293 -6.373 1.00 98.25 86 SER A N 1
ATOM 669 C CA . SER A 1 86 ? -4.569 -7.150 -7.324 1.00 98.25 86 SER A CA 1
ATOM 670 C C . SER A 1 86 ? -4.370 -6.721 -8.781 1.00 98.25 86 SER A C 1
ATOM 672 O O . SER A 1 86 ? -4.338 -7.573 -9.667 1.00 98.25 86 SER A O 1
ATOM 674 N N . HIS A 1 87 ? -4.157 -5.426 -9.040 1.00 98.31 87 HIS A N 1
ATOM 675 C CA . HIS A 1 87 ? -3.843 -4.913 -10.378 1.00 98.31 87 HIS A CA 1
ATOM 676 C C . HIS A 1 87 ? -2.451 -4.286 -10.403 1.00 98.31 87 HIS A C 1
ATOM 678 O O . HIS A 1 87 ? -2.240 -3.166 -9.937 1.00 98.31 87 HIS A O 1
ATOM 684 N N . LEU A 1 88 ? -1.506 -5.026 -10.977 1.00 98.25 88 LEU A N 1
ATOM 685 C CA . LEU A 1 88 ? -0.129 -4.581 -11.143 1.00 98.25 88 LEU A CA 1
ATOM 686 C C . LEU A 1 88 ? -0.009 -3.586 -12.305 1.00 98.25 88 LEU A C 1
ATOM 688 O O . LEU A 1 88 ? -0.646 -3.742 -13.352 1.00 98.25 88 LEU A O 1
ATOM 692 N N . TYR A 1 89 ? 0.829 -2.570 -12.131 1.00 97.19 89 TYR A N 1
ATOM 693 C CA . TYR A 1 89 ? 1.299 -1.733 -13.226 1.00 97.19 89 TYR A CA 1
ATOM 694 C C . TYR A 1 89 ? 2.140 -2.589 -14.195 1.00 97.19 89 TYR A C 1
ATOM 696 O O . TYR A 1 89 ? 2.845 -3.493 -13.746 1.00 97.19 89 TYR A O 1
ATOM 704 N N . PRO A 1 90 ? 2.121 -2.352 -15.522 1.00 96.62 90 PRO A N 1
ATOM 705 C CA . PRO A 1 90 ? 2.707 -3.285 -16.489 1.00 96.62 90 PRO A CA 1
ATOM 706 C C . PRO A 1 90 ? 4.154 -3.728 -16.211 1.00 96.62 90 PRO A C 1
ATOM 708 O O . PRO A 1 90 ? 4.489 -4.891 -16.430 1.00 96.62 90 PRO A O 1
ATOM 711 N N . THR A 1 91 ? 5.011 -2.838 -15.706 1.00 95.50 91 THR A N 1
ATOM 712 C CA . THR A 1 91 ? 6.417 -3.156 -15.401 1.00 95.50 91 THR A CA 1
ATOM 713 C C . THR A 1 91 ? 6.605 -3.947 -14.102 1.00 95.50 91 THR A C 1
ATOM 715 O O . THR A 1 91 ? 7.599 -4.656 -13.961 1.00 95.50 91 THR A O 1
ATOM 718 N N . GLU A 1 92 ? 5.641 -3.911 -13.183 1.00 97.56 92 GLU A N 1
ATOM 719 C CA . GLU A 1 92 ? 5.693 -4.634 -11.904 1.00 97.56 92 GLU A CA 1
ATOM 720 C C . GLU A 1 92 ? 5.626 -6.151 -12.079 1.00 97.56 92 GLU A C 1
ATOM 722 O O . GLU A 1 92 ? 6.184 -6.887 -11.267 1.00 97.56 92 GLU A O 1
ATOM 727 N N . HIS A 1 93 ? 5.005 -6.641 -13.158 1.00 97.19 93 HIS A N 1
ATOM 728 C CA . HIS A 1 93 ? 4.881 -8.076 -13.446 1.00 97.19 93 HIS A CA 1
ATOM 729 C C . HIS A 1 93 ? 6.226 -8.812 -13.538 1.00 97.19 93 HIS A C 1
ATOM 731 O O . HIS A 1 93 ? 6.265 -10.039 -13.402 1.00 97.19 93 HIS A O 1
ATOM 737 N N . ARG A 1 94 ? 7.325 -8.079 -13.760 1.00 96.06 94 ARG A N 1
ATOM 738 C CA . ARG A 1 94 ? 8.681 -8.634 -13.741 1.00 96.06 94 ARG A CA 1
ATOM 739 C C . ARG A 1 94 ? 9.061 -9.181 -12.363 1.00 96.06 94 ARG A C 1
ATOM 741 O O . ARG A 1 94 ? 9.707 -10.223 -12.303 1.00 96.06 94 ARG A O 1
ATOM 748 N N . TYR A 1 95 ? 8.634 -8.518 -11.290 1.00 97.25 95 TYR A N 1
ATOM 749 C CA . TYR A 1 95 ? 9.046 -8.830 -9.919 1.00 97.25 95 TYR A CA 1
ATOM 750 C C . TYR A 1 95 ? 7.896 -9.385 -9.079 1.00 97.25 95 TYR A C 1
ATOM 752 O O . TYR A 1 95 ? 8.088 -10.318 -8.303 1.00 97.25 95 TYR A O 1
ATOM 760 N N . PHE A 1 96 ? 6.684 -8.859 -9.256 1.00 98.38 96 PHE A N 1
ATOM 761 C CA . PHE A 1 96 ? 5.561 -9.151 -8.373 1.00 98.38 96 PHE A CA 1
ATOM 762 C C . PHE A 1 96 ? 4.536 -10.096 -9.004 1.00 98.38 96 PHE A C 1
ATOM 764 O O . PHE A 1 96 ? 4.434 -10.273 -10.226 1.00 98.38 96 PHE A O 1
ATOM 771 N N . ARG A 1 97 ? 3.748 -10.740 -8.144 1.00 98.56 97 ARG A N 1
ATOM 772 C CA . ARG A 1 97 ? 2.518 -11.441 -8.521 1.00 98.56 97 ARG A CA 1
ATOM 773 C C . ARG A 1 97 ? 1.308 -10.659 -8.032 1.00 98.56 97 ARG A C 1
ATOM 775 O O . ARG A 1 97 ? 1.367 -9.984 -7.013 1.00 98.56 97 ARG A O 1
ATOM 782 N N . ALA A 1 98 ? 0.212 -10.765 -8.775 1.00 98.44 98 ALA A N 1
ATOM 783 C CA . ALA A 1 98 ? -1.048 -10.148 -8.393 1.00 98.44 98 ALA A CA 1
ATOM 784 C C . ALA A 1 98 ? -1.698 -10.923 -7.237 1.00 98.44 98 ALA A C 1
ATOM 786 O O . ALA A 1 98 ? -1.674 -12.160 -7.210 1.00 98.44 98 ALA A O 1
ATOM 787 N N . GLY A 1 99 ? -2.272 -10.189 -6.289 1.00 98.06 99 GLY A N 1
ATOM 788 C CA . GLY A 1 99 ? -3.260 -10.708 -5.353 1.00 98.06 99 GLY A CA 1
ATOM 789 C C . GLY A 1 99 ? -4.578 -11.041 -6.057 1.00 98.06 99 GLY A C 1
ATOM 790 O O . GLY A 1 99 ? -4.825 -10.626 -7.187 1.00 98.06 99 GLY A O 1
ATOM 791 N N . ASP A 1 100 ? -5.433 -11.804 -5.384 1.00 96.25 100 ASP A N 1
ATOM 792 C CA . ASP A 1 100 ? -6.671 -12.363 -5.942 1.00 96.25 100 ASP A CA 1
ATOM 793 C C . ASP A 1 100 ? -7.928 -11.980 -5.141 1.00 96.25 100 ASP A C 1
ATOM 795 O O . ASP A 1 100 ? -9.012 -12.518 -5.372 1.00 96.25 100 ASP A O 1
ATOM 799 N N . ARG A 1 101 ? -7.795 -11.073 -4.165 1.00 95.56 101 ARG A N 1
ATOM 800 C CA . ARG A 1 101 ? -8.851 -10.712 -3.207 1.00 95.56 101 ARG A CA 1
ATOM 801 C C . ARG A 1 101 ? -8.839 -9.222 -2.914 1.00 95.56 101 ARG A C 1
ATOM 803 O O . ARG A 1 101 ? -7.771 -8.635 -2.864 1.00 95.56 101 ARG A O 1
ATOM 810 N N . LEU A 1 102 ? -10.010 -8.673 -2.595 1.00 97.62 102 LEU A N 1
ATOM 811 C CA . LEU A 1 102 ? -10.200 -7.327 -2.045 1.00 97.62 102 LEU A CA 1
ATOM 812 C C . LEU A 1 102 ? -10.769 -7.454 -0.615 1.00 97.62 102 LEU A C 1
ATOM 814 O O . LEU A 1 102 ? -11.989 -7.439 -0.433 1.00 97.62 102 LEU A O 1
ATOM 818 N N . PRO A 1 103 ? -9.921 -7.734 0.393 1.00 98.00 103 PRO A N 1
ATOM 819 C CA . PRO A 1 103 ? -10.349 -7.819 1.785 1.00 98.00 103 PRO A CA 1
ATOM 820 C C . PRO A 1 103 ? -10.670 -6.433 2.361 1.00 98.00 103 PRO A C 1
ATOM 822 O O . PRO A 1 103 ? -10.121 -5.421 1.927 1.00 98.00 103 PRO A O 1
ATOM 825 N N . VAL A 1 104 ? -11.518 -6.421 3.388 1.00 98.38 104 VAL A N 1
ATOM 826 C CA . VAL A 1 104 ? -11.831 -5.243 4.208 1.00 98.38 104 VAL A CA 1
ATOM 827 C C . VAL A 1 104 ? -11.360 -5.486 5.639 1.00 98.38 104 VAL A C 1
ATOM 829 O O . VAL A 1 104 ? -11.269 -6.639 6.073 1.00 98.38 104 VAL A O 1
ATOM 832 N N . PHE A 1 105 ? -11.041 -4.418 6.361 1.00 98.62 105 PHE A N 1
ATOM 833 C CA . PHE A 1 105 ? -10.446 -4.493 7.694 1.00 98.62 105 PHE A CA 1
ATOM 834 C C . PHE A 1 105 ? -11.127 -3.525 8.654 1.00 98.62 105 PHE A C 1
ATOM 836 O O . PHE A 1 105 ? -11.642 -2.501 8.232 1.00 98.62 105 PHE A O 1
ATOM 843 N N . GLU A 1 106 ? -11.055 -3.804 9.950 1.00 98.38 106 GLU A N 1
ATOM 844 C CA . GLU A 1 106 ? -11.441 -2.849 10.990 1.00 98.38 106 GLU A CA 1
ATOM 845 C C . GLU A 1 106 ? -10.188 -2.136 11.500 1.00 98.38 106 GLU A C 1
ATOM 847 O O . GLU A 1 106 ? -9.279 -2.778 12.034 1.00 98.38 106 GLU A O 1
ATOM 852 N N . LEU A 1 107 ? -10.113 -0.815 11.330 1.00 98.12 107 LEU A N 1
ATOM 853 C CA . LEU A 1 107 ? -8.943 -0.031 11.720 1.00 98.12 107 LEU A CA 1
ATOM 854 C C . LEU A 1 107 ? -9.352 1.339 12.260 1.00 98.12 107 LEU A C 1
ATOM 856 O O . LEU A 1 107 ? -10.013 2.115 11.579 1.00 98.12 107 LEU A O 1
ATOM 860 N N . GLY A 1 108 ? -8.939 1.656 13.490 1.00 93.44 108 GLY A N 1
ATOM 861 C CA . GLY A 1 108 ? -9.210 2.968 14.092 1.00 93.44 108 GLY A CA 1
ATOM 862 C C . GLY A 1 108 ? -10.701 3.293 14.257 1.00 93.44 108 GLY A C 1
ATOM 863 O O . GLY A 1 108 ? -11.055 4.463 14.313 1.00 93.44 108 GLY A O 1
ATOM 864 N N . GLY A 1 109 ? -11.565 2.273 14.326 1.00 95.19 109 GLY A N 1
ATOM 865 C CA . GLY A 1 109 ? -13.019 2.441 14.421 1.00 95.19 109 GLY A CA 1
ATOM 866 C C . GLY A 1 109 ? -13.740 2.618 13.083 1.00 95.19 109 GLY A C 1
ATOM 867 O O . GLY A 1 109 ? -14.925 2.926 13.106 1.00 95.19 109 GLY A O 1
ATOM 868 N N . PHE A 1 110 ? -13.043 2.421 11.960 1.00 97.81 110 PHE A N 1
ATOM 869 C CA . PHE A 1 110 ? -13.617 2.437 10.616 1.00 97.81 110 PHE A CA 1
ATOM 870 C C . PHE A 1 110 ? -13.492 1.068 9.947 1.00 97.81 110 PHE A C 1
ATOM 872 O O . PHE A 1 110 ? -12.474 0.383 10.119 1.00 97.81 110 PHE A O 1
ATOM 879 N N . THR A 1 111 ? -14.449 0.740 9.083 1.00 98.56 111 THR A N 1
ATOM 880 C CA . THR A 1 111 ? -14.270 -0.311 8.079 1.00 98.56 111 THR A CA 1
ATOM 881 C C . THR A 1 111 ? -13.438 0.251 6.923 1.00 98.56 111 THR A C 1
ATOM 883 O O . THR A 1 111 ? -13.847 1.182 6.224 1.00 98.56 111 THR A O 1
ATOM 886 N N . VAL A 1 112 ? -12.245 -0.301 6.706 1.00 98.69 112 VAL A N 1
ATOM 887 C CA . VAL A 1 112 ? -11.249 0.223 5.765 1.00 98.69 112 VAL A CA 1
ATOM 888 C C . VAL A 1 112 ? -10.939 -0.745 4.629 1.00 98.69 112 VAL A C 1
ATOM 890 O O . VAL A 1 112 ? -10.886 -1.964 4.803 1.00 98.69 112 VAL A O 1
ATOM 893 N N . GLY A 1 113 ? -10.687 -0.174 3.455 1.00 98.62 113 GLY A N 1
ATOM 894 C CA . GLY A 1 113 ? -10.169 -0.857 2.275 1.00 98.62 113 GLY A CA 1
ATOM 895 C C . GLY A 1 113 ? -8.831 -0.266 1.837 1.00 98.62 113 GLY A C 1
ATOM 896 O O . GLY A 1 113 ? -8.436 0.820 2.270 1.00 98.62 113 GLY A O 1
ATOM 897 N N . VAL A 1 114 ? -8.131 -0.971 0.951 1.00 98.69 114 VAL A N 1
ATOM 898 C CA . VAL A 1 114 ? -6.861 -0.512 0.375 1.00 98.69 114 VAL A CA 1
ATOM 899 C C . VAL A 1 114 ? -6.905 -0.676 -1.141 1.00 98.69 114 VAL A C 1
ATOM 901 O O . VAL A 1 114 ? -7.384 -1.691 -1.640 1.00 98.69 114 VAL A O 1
ATOM 904 N N . ALA A 1 115 ? -6.399 0.320 -1.865 1.00 98.50 115 ALA A N 1
ATOM 905 C CA . ALA A 1 115 ? -6.152 0.249 -3.302 1.00 98.50 115 ALA A CA 1
ATOM 906 C C . ALA A 1 115 ? -4.755 0.810 -3.585 1.00 98.50 115 ALA A C 1
ATOM 908 O O . ALA A 1 115 ? -4.514 1.992 -3.357 1.00 98.50 115 ALA A O 1
ATOM 909 N N . ILE A 1 116 ? -3.822 -0.016 -4.054 1.00 98.62 116 ILE A N 1
ATOM 910 C CA . ILE A 1 116 ? -2.411 0.381 -4.162 1.00 98.62 116 ILE A CA 1
ATOM 911 C C . ILE A 1 116 ? -2.158 1.012 -5.537 1.00 98.62 116 ILE A C 1
ATOM 913 O O . ILE A 1 116 ? -2.355 0.369 -6.569 1.00 98.62 116 ILE A O 1
ATOM 917 N N . CYS A 1 117 ? -1.718 2.273 -5.547 1.00 97.69 117 CYS A N 1
ATOM 918 C CA . CYS A 1 117 ? -1.237 3.027 -6.709 1.00 97.69 117 CYS A CA 1
ATOM 919 C C . CYS A 1 117 ? -2.058 2.834 -7.996 1.00 97.69 117 CYS A C 1
ATOM 921 O O . CYS A 1 117 ? -3.088 3.480 -8.190 1.00 97.69 117 CYS A O 1
ATOM 923 N N . PHE A 1 118 ? -1.631 1.939 -8.892 1.00 97.62 118 PHE A N 1
ATOM 924 C CA . PHE A 1 118 ? -2.276 1.702 -10.181 1.00 97.62 118 PHE A CA 1
ATOM 925 C C . PHE A 1 118 ? -3.749 1.279 -10.069 1.00 97.62 118 PHE A C 1
ATOM 927 O O . PHE A 1 118 ? -4.552 1.627 -10.937 1.00 97.62 118 PHE A O 1
ATOM 934 N N . GLU A 1 119 ? -4.141 0.633 -8.968 1.00 98.00 119 GLU A N 1
ATOM 935 C CA . GLU A 1 119 ? -5.526 0.221 -8.693 1.00 98.00 119 GLU A CA 1
ATOM 936 C C . GLU A 1 119 ? -6.505 1.399 -8.652 1.00 98.00 119 GLU A C 1
ATOM 938 O O . GLU A 1 119 ? -7.693 1.266 -8.948 1.00 98.00 119 GLU A O 1
ATOM 943 N N . HIS A 1 120 ? -5.989 2.601 -8.407 1.00 94.38 120 HIS A N 1
ATOM 944 C CA . HIS A 1 120 ? -6.721 3.857 -8.502 1.00 94.38 120 HIS A CA 1
ATOM 945 C C . HIS A 1 120 ? -7.362 4.103 -9.877 1.00 94.38 120 HIS A C 1
ATOM 947 O O . HIS A 1 120 ? -8.405 4.762 -9.997 1.00 94.38 120 HIS A O 1
ATOM 953 N N . ALA A 1 121 ? -6.766 3.545 -10.934 1.00 95.88 121 ALA A N 1
ATOM 954 C CA . ALA A 1 121 ? -7.271 3.618 -12.299 1.00 95.88 121 ALA A CA 1
ATOM 955 C C . ALA A 1 121 ? -8.564 2.813 -12.523 1.00 95.88 121 ALA A C 1
ATOM 957 O O . ALA A 1 121 ? -9.234 3.059 -13.523 1.00 95.88 121 ALA A O 1
ATOM 958 N N . PHE A 1 122 ? -8.948 1.925 -11.600 1.00 97.62 122 PHE A N 1
ATOM 959 C CA . PHE A 1 122 ? -10.036 0.959 -11.769 1.00 97.62 122 PHE A CA 1
ATOM 960 C C . PHE A 1 122 ? -11.228 1.320 -10.866 1.00 97.62 122 PHE A C 1
ATOM 962 O O . PHE A 1 122 ? -11.220 0.992 -9.679 1.00 97.62 122 PHE A O 1
ATOM 969 N N . PRO A 1 123 ? -12.276 1.995 -11.386 1.00 97.56 123 PRO A N 1
ATOM 970 C CA . PRO A 1 123 ? -13.459 2.345 -10.593 1.00 97.56 123 PRO A CA 1
ATOM 971 C C . PRO A 1 123 ? -14.087 1.145 -9.873 1.00 97.56 123 PRO A C 1
ATOM 973 O O . PRO A 1 123 ? -14.544 1.277 -8.742 1.00 97.56 123 PRO A O 1
ATOM 976 N N . GLN A 1 124 ? -14.052 -0.029 -10.508 1.00 97.94 124 GLN A N 1
ATOM 977 C CA . GLN A 1 124 ? -14.654 -1.263 -10.011 1.00 97.94 124 GLN A CA 1
ATOM 978 C C . GLN A 1 124 ? -14.067 -1.700 -8.668 1.00 97.94 124 GLN A C 1
ATOM 980 O O . GLN A 1 124 ? -14.817 -2.186 -7.830 1.00 97.94 124 GLN A O 1
ATOM 985 N N . VAL A 1 125 ? -12.763 -1.494 -8.438 1.00 98.31 125 VAL A N 1
ATOM 986 C CA . VAL A 1 125 ? -12.119 -1.818 -7.153 1.00 98.31 125 VAL A CA 1
ATOM 987 C C . VAL A 1 125 ? -12.795 -1.043 -6.021 1.00 98.31 125 VAL A C 1
ATOM 989 O O . VAL A 1 125 ? -13.187 -1.623 -5.015 1.00 98.31 125 VAL A O 1
ATOM 992 N N . PHE A 1 126 ? -13.025 0.255 -6.220 1.00 98.56 126 PHE A N 1
ATOM 993 C CA . PHE A 1 126 ? -13.641 1.123 -5.216 1.00 98.56 126 PHE A CA 1
ATOM 994 C C . PHE A 1 126 ? -15.125 0.826 -5.032 1.00 98.56 126 PHE A C 1
ATOM 996 O O . PHE A 1 126 ? -15.602 0.818 -3.903 1.00 98.56 126 PHE A O 1
ATOM 1003 N N . THR A 1 127 ? -15.846 0.526 -6.114 1.00 98.50 127 THR A N 1
ATOM 1004 C CA . THR A 1 127 ? -17.251 0.112 -6.020 1.00 98.50 127 THR A CA 1
ATOM 1005 C C . THR A 1 127 ? -17.408 -1.211 -5.281 1.00 98.50 127 THR A C 1
ATOM 1007 O O . THR A 1 127 ? -18.312 -1.333 -4.462 1.00 98.50 127 THR A O 1
ATOM 1010 N N . ILE A 1 128 ? -16.524 -2.187 -5.502 1.00 98.50 128 ILE A N 1
ATOM 1011 C CA . ILE A 1 128 ? -16.550 -3.451 -4.755 1.00 98.50 128 ILE A CA 1
ATOM 1012 C C . ILE A 1 128 ? -16.299 -3.198 -3.265 1.00 98.50 128 ILE A C 1
ATOM 1014 O O . ILE A 1 128 ? -17.089 -3.659 -2.447 1.00 98.50 128 ILE A O 1
ATOM 1018 N N . LEU A 1 129 ? -15.273 -2.412 -2.918 1.00 98.62 129 LEU A N 1
ATOM 1019 C CA . LEU A 1 129 ? -14.986 -2.053 -1.524 1.00 98.62 129 LEU A CA 1
ATOM 1020 C C . LEU A 1 129 ? -16.177 -1.334 -0.865 1.00 98.62 129 LEU A C 1
ATOM 1022 O O . LEU A 1 129 ? -16.569 -1.677 0.248 1.00 98.62 129 LEU A O 1
ATOM 1026 N N . ALA A 1 130 ? -16.813 -0.396 -1.570 1.00 98.56 130 ALA A N 1
ATOM 1027 C CA . ALA A 1 130 ? -18.003 0.302 -1.085 1.00 98.56 130 ALA A CA 1
ATOM 1028 C C . ALA A 1 130 ? -19.178 -0.655 -0.831 1.00 98.56 130 ALA A C 1
ATOM 1030 O O . ALA A 1 130 ? -19.828 -0.587 0.209 1.00 98.56 130 ALA A O 1
ATOM 1031 N N . LEU A 1 131 ? -19.422 -1.599 -1.749 1.00 98.50 131 LEU A N 1
ATOM 1032 C CA . LEU A 1 131 ? -20.457 -2.629 -1.594 1.00 98.50 131 LEU A CA 1
ATOM 1033 C C . LEU A 1 131 ? -20.163 -3.605 -0.445 1.00 98.50 131 LEU A C 1
ATOM 1035 O O . LEU A 1 131 ? -21.090 -4.216 0.082 1.00 98.50 131 LEU A O 1
ATOM 1039 N N . GLN A 1 132 ? -18.898 -3.746 -0.045 1.00 98.38 132 GLN A N 1
ATOM 1040 C CA . GLN A 1 132 ? -18.487 -4.500 1.142 1.00 98.38 132 GLN A CA 1
ATOM 1041 C C . GLN A 1 132 ? -18.619 -3.693 2.448 1.00 98.38 132 GLN A C 1
ATOM 1043 O O . GLN A 1 132 ? -18.338 -4.237 3.513 1.00 98.38 132 GLN A O 1
ATOM 1048 N N . GLY A 1 133 ? -19.058 -2.430 2.386 1.00 98.31 133 GLY A N 1
ATOM 1049 C CA . GLY A 1 133 ? -19.272 -1.569 3.553 1.00 98.31 133 GLY A CA 1
ATOM 1050 C C . GLY A 1 133 ? -18.064 -0.726 3.965 1.00 98.31 133 GLY A C 1
ATOM 1051 O O . GLY A 1 133 ? -18.046 -0.224 5.082 1.00 98.31 133 GLY A O 1
ATOM 1052 N N . VAL A 1 134 ? -17.056 -0.564 3.100 1.00 98.62 134 VAL A N 1
ATOM 1053 C CA . VAL A 1 134 ? -15.887 0.278 3.401 1.00 98.62 134 VAL A CA 1
ATOM 1054 C C . VAL A 1 134 ? -16.268 1.752 3.516 1.00 98.62 134 VAL A C 1
ATOM 1056 O O . VAL A 1 134 ? -16.869 2.327 2.610 1.00 98.62 134 VAL A O 1
ATOM 1059 N N . GLU A 1 135 ? -15.815 2.379 4.597 1.00 98.50 135 GLU A N 1
ATOM 1060 C CA . GLU A 1 135 ? -15.981 3.804 4.883 1.00 98.50 135 GLU A CA 1
ATOM 1061 C C . GLU A 1 135 ? -14.773 4.624 4.414 1.00 98.50 135 GLU A C 1
ATOM 1063 O O . GLU A 1 135 ? -14.929 5.755 3.947 1.00 98.50 135 GLU A O 1
ATOM 1068 N N . VAL A 1 136 ? -13.564 4.057 4.520 1.00 98.69 136 VAL A N 1
ATOM 1069 C CA . VAL A 1 136 ? -12.303 4.725 4.163 1.00 98.69 136 VAL A CA 1
ATOM 1070 C C . VAL A 1 136 ? -11.431 3.821 3.294 1.00 98.69 136 VAL A C 1
ATOM 1072 O O . VAL A 1 136 ? -11.088 2.708 3.686 1.00 98.69 136 VAL A O 1
ATOM 1075 N N . VAL A 1 137 ? -11.005 4.313 2.131 1.00 98.75 137 VAL A N 1
ATOM 1076 C CA . VAL A 1 137 ? -10.022 3.632 1.277 1.00 98.75 137 VAL A CA 1
ATOM 1077 C C . VAL A 1 137 ? -8.672 4.338 1.356 1.00 98.75 137 VAL A C 1
ATOM 1079 O O . VAL A 1 137 ? -8.552 5.509 0.984 1.00 98.75 137 VAL A O 1
ATOM 1082 N N . PHE A 1 138 ? -7.640 3.621 1.798 1.00 98.75 138 PHE A N 1
ATOM 1083 C CA . PHE A 1 138 ? -6.256 4.093 1.751 1.00 98.75 138 PHE A CA 1
ATOM 1084 C C . PHE A 1 138 ? -5.628 3.794 0.390 1.00 98.75 138 PHE A C 1
ATOM 1086 O O . PHE A 1 138 ? -5.802 2.704 -0.159 1.00 98.75 138 PHE A O 1
ATOM 1093 N N . ILE A 1 139 ? -4.886 4.765 -0.145 1.00 98.56 139 ILE A N 1
ATOM 1094 C CA . ILE A 1 139 ? -4.277 4.700 -1.478 1.00 98.56 139 ILE A CA 1
ATOM 1095 C C . ILE A 1 139 ? -2.774 5.025 -1.390 1.00 98.56 139 ILE A C 1
ATOM 1097 O O . ILE A 1 139 ? -2.356 6.132 -1.757 1.00 98.56 139 ILE A O 1
ATOM 1101 N N . PRO A 1 140 ? -1.940 4.096 -0.877 1.00 98.56 140 PRO A N 1
ATOM 1102 C CA . PRO A 1 140 ? -0.484 4.206 -0.954 1.00 98.56 140 PRO A CA 1
ATOM 1103 C C . PRO A 1 140 ? -0.031 4.238 -2.413 1.00 98.56 140 PRO A C 1
ATOM 1105 O O . PRO A 1 140 ? -0.450 3.394 -3.203 1.00 98.56 140 PRO A O 1
ATOM 1108 N N . SER A 1 141 ? 0.793 5.220 -2.779 1.00 98.31 141 SER A N 1
ATOM 1109 C CA . SER A 1 141 ? 1.186 5.457 -4.172 1.00 98.31 141 SER A CA 1
ATOM 1110 C C . SER A 1 141 ? 2.650 5.881 -4.325 1.00 98.31 141 SER A C 1
ATOM 1112 O O . SER A 1 141 ? 3.233 6.477 -3.414 1.00 98.31 141 SER A O 1
ATOM 1114 N N . ALA A 1 142 ? 3.214 5.624 -5.505 1.00 97.00 142 ALA A N 1
ATOM 1115 C CA . ALA A 1 142 ? 4.465 6.190 -6.006 1.00 97.00 142 ALA A CA 1
ATOM 1116 C C . ALA A 1 142 ? 4.286 6.730 -7.444 1.00 97.00 142 ALA A C 1
ATOM 1118 O O . ALA A 1 142 ? 4.888 6.263 -8.409 1.00 97.00 142 ALA A O 1
ATOM 1119 N N . VAL A 1 143 ? 3.417 7.731 -7.598 1.00 96.50 143 VAL A N 1
ATOM 1120 C CA . VAL A 1 143 ? 3.151 8.425 -8.866 1.00 96.50 143 VAL A CA 1
ATOM 1121 C C . VAL A 1 143 ? 4.235 9.481 -9.116 1.00 96.50 143 VAL A C 1
ATOM 1123 O O . VAL A 1 143 ? 4.443 10.325 -8.247 1.00 96.50 143 VAL A O 1
ATOM 1126 N N . PRO A 1 144 ? 4.915 9.474 -10.274 1.00 95.94 144 PRO A N 1
ATOM 1127 C CA . PRO A 1 144 ? 5.964 10.442 -10.570 1.00 95.94 144 PRO A CA 1
ATOM 1128 C C . PRO A 1 144 ? 5.418 11.827 -10.948 1.00 95.94 144 PRO A C 1
ATOM 1130 O O . PRO A 1 144 ? 4.268 11.978 -11.380 1.00 95.94 144 PRO A O 1
ATOM 1133 N N . VAL A 1 145 ? 6.294 12.828 -10.865 1.00 96.31 145 VAL A N 1
ATOM 1134 C CA . VAL A 1 145 ? 6.039 14.200 -11.314 1.00 96.31 145 VAL A CA 1
ATOM 1135 C C . VAL A 1 145 ? 5.598 14.225 -12.782 1.00 96.31 145 VAL A C 1
ATOM 1137 O O . VAL A 1 145 ? 6.146 13.521 -13.632 1.00 96.31 145 VAL A O 1
ATOM 1140 N N . GLY A 1 146 ? 4.591 15.043 -13.085 1.00 96.12 146 GLY A N 1
ATOM 1141 C CA . GLY A 1 146 ? 3.910 15.114 -14.380 1.00 96.12 146 GLY A CA 1
ATOM 1142 C C . GLY A 1 146 ? 2.640 14.258 -14.470 1.00 96.12 146 GLY A C 1
ATOM 1143 O O . GLY A 1 146 ? 1.850 14.436 -15.402 1.00 96.12 146 GLY A O 1
ATOM 1144 N N . TYR A 1 147 ? 2.404 13.363 -13.506 1.00 95.75 147 TYR A N 1
ATOM 1145 C CA . TYR A 1 147 ? 1.228 12.486 -13.448 1.00 95.75 147 TYR A CA 1
ATOM 1146 C C . TYR A 1 147 ? 0.362 12.697 -12.196 1.00 95.75 147 TYR A C 1
ATOM 1148 O O . TYR A 1 147 ? -0.641 12.007 -12.010 1.00 95.75 147 TYR A O 1
ATOM 1156 N N . GLU A 1 148 ? 0.672 13.690 -11.362 1.00 92.06 148 GLU A N 1
ATOM 1157 C CA . GLU A 1 148 ? -0.018 14.000 -10.102 1.00 92.06 148 GLU A CA 1
ATOM 1158 C C . GLU A 1 148 ? -1.499 14.336 -10.323 1.00 92.06 148 GLU A C 1
ATOM 1160 O O . GLU A 1 148 ? -2.350 14.081 -9.465 1.00 92.06 148 GLU A O 1
ATOM 1165 N N . TYR A 1 149 ? -1.831 14.869 -11.504 1.00 94.19 149 TYR A N 1
ATOM 1166 C CA . TYR A 1 149 ? -3.210 15.148 -11.898 1.00 94.19 149 TYR A CA 1
ATOM 1167 C C . TYR A 1 149 ? -4.084 13.884 -11.868 1.00 94.19 149 TYR A C 1
ATOM 1169 O O . TYR A 1 149 ? -5.270 13.978 -11.544 1.00 94.19 149 TYR A O 1
ATOM 1177 N N . LEU A 1 150 ? -3.513 12.705 -12.153 1.00 94.81 150 LEU A N 1
ATOM 1178 C CA . LEU A 1 150 ? -4.227 11.431 -12.082 1.00 94.81 150 LEU A CA 1
ATOM 1179 C C . LEU A 1 150 ? -4.583 11.093 -10.639 1.00 94.81 150 LEU A C 1
ATOM 1181 O O . LEU A 1 150 ? -5.734 10.745 -10.376 1.00 94.81 150 LEU A O 1
ATOM 1185 N N . LEU A 1 151 ? -3.630 11.245 -9.713 1.00 93.69 151 LEU A N 1
ATOM 1186 C CA . LEU A 1 151 ? -3.854 10.995 -8.292 1.00 93.69 151 LEU A CA 1
ATOM 1187 C C . LEU A 1 151 ? -4.913 11.962 -7.737 1.00 93.69 151 LEU A C 1
ATOM 1189 O O . LEU A 1 151 ? -5.845 11.537 -7.057 1.00 93.69 151 LEU A O 1
ATOM 1193 N N . ASN A 1 152 ? -4.845 13.252 -8.080 1.00 94.62 152 ASN A N 1
ATOM 1194 C CA . ASN A 1 152 ? -5.825 14.240 -7.617 1.00 94.62 152 ASN A CA 1
ATOM 1195 C C . ASN A 1 152 ? -7.239 13.949 -8.153 1.00 94.62 152 ASN A C 1
ATOM 1197 O O . ASN A 1 152 ? -8.196 13.833 -7.382 1.00 94.62 152 ASN A O 1
ATOM 1201 N N . LEU A 1 153 ? -7.367 13.789 -9.474 1.00 96.88 153 LEU A N 1
ATOM 1202 C CA . LEU A 1 153 ? -8.657 13.596 -10.130 1.00 96.88 153 LEU A CA 1
ATOM 1203 C C . LEU A 1 153 ? -9.320 12.289 -9.695 1.00 96.88 153 LEU A C 1
ATOM 1205 O O . LEU A 1 153 ? -10.487 12.289 -9.301 1.00 96.88 153 LEU A O 1
ATOM 1209 N N . ARG A 1 154 ? -8.583 11.174 -9.756 1.00 97.25 154 ARG A N 1
ATOM 1210 C CA . ARG A 1 154 ? -9.142 9.855 -9.452 1.00 97.25 154 ARG A CA 1
ATOM 1211 C C . ARG A 1 154 ? -9.529 9.754 -7.984 1.00 97.25 154 ARG A C 1
ATOM 1213 O O . ARG A 1 154 ? -10.601 9.239 -7.715 1.00 97.25 154 ARG A O 1
ATOM 1220 N N . THR A 1 155 ? -8.751 10.305 -7.047 1.00 97.31 155 THR A N 1
ATOM 1221 C CA . THR A 1 155 ? -9.082 10.254 -5.605 1.00 97.31 155 THR A CA 1
ATOM 1222 C C . THR A 1 155 ? -10.452 10.861 -5.348 1.00 97.31 155 THR A C 1
ATOM 1224 O O . THR A 1 155 ? -11.324 10.220 -4.766 1.00 97.31 155 THR A O 1
ATOM 1227 N N . ARG A 1 156 ? -10.685 12.057 -5.896 1.00 97.88 156 ARG A N 1
ATOM 1228 C CA . ARG A 1 156 ? -11.964 12.759 -5.767 1.00 97.88 156 ARG A CA 1
ATOM 1229 C C . ARG A 1 156 ? -13.103 12.019 -6.460 1.00 97.88 156 ARG A C 1
ATOM 1231 O O . ARG A 1 156 ? -14.183 11.921 -5.889 1.00 97.88 156 ARG A O 1
ATOM 1238 N N . ALA A 1 157 ? -12.862 11.489 -7.660 1.00 98.25 157 ALA A N 1
ATOM 1239 C CA . ALA A 1 157 ? -13.864 10.717 -8.388 1.00 98.25 157 ALA A CA 1
ATOM 1240 C C . ALA A 1 157 ? -14.266 9.449 -7.619 1.00 98.25 157 ALA A C 1
ATOM 1242 O O . ALA A 1 157 ? -15.448 9.206 -7.426 1.00 98.25 157 ALA A O 1
ATOM 1243 N N . ARG A 1 158 ? -13.302 8.675 -7.098 1.00 98.12 158 ARG A N 1
ATOM 1244 C CA . ARG A 1 158 ? -13.589 7.445 -6.342 1.00 98.12 158 ARG A CA 1
ATOM 1245 C C . ARG A 1 158 ? -14.366 7.706 -5.061 1.00 98.12 158 ARG A C 1
ATOM 1247 O O . ARG A 1 158 ? -15.300 6.955 -4.788 1.00 98.12 158 ARG A O 1
ATOM 1254 N N . ALA A 1 159 ? -14.010 8.757 -4.325 1.00 98.31 159 ALA A N 1
ATOM 1255 C CA . ALA A 1 159 ? -14.759 9.188 -3.151 1.00 98.31 159 ALA A CA 1
ATOM 1256 C C . ALA A 1 159 ? -16.198 9.584 -3.516 1.00 98.31 159 ALA A C 1
ATOM 1258 O O . ALA A 1 159 ? -17.153 9.077 -2.930 1.00 98.31 159 ALA A O 1
ATOM 1259 N N . GLN A 1 160 ? -16.357 10.444 -4.529 1.00 98.38 160 GLN A N 1
ATOM 1260 C CA . GLN A 1 160 ? -17.661 10.954 -4.954 1.00 98.38 160 GLN A CA 1
ATOM 1261 C C . GLN A 1 160 ? -18.579 9.848 -5.486 1.00 98.38 160 GLN A C 1
ATOM 1263 O O . GLN A 1 160 ? -19.743 9.787 -5.097 1.00 98.38 160 GLN A O 1
ATOM 1268 N N . ASP A 1 161 ? -18.075 8.976 -6.357 1.00 97.38 161 ASP A N 1
ATOM 1269 C CA . ASP A 1 161 ? -18.887 7.953 -7.024 1.00 97.38 161 ASP A CA 1
ATOM 1270 C C . ASP A 1 161 ? -19.409 6.899 -6.038 1.00 97.38 161 ASP A C 1
ATOM 1272 O O . ASP A 1 161 ? -20.480 6.334 -6.247 1.00 97.38 161 ASP A O 1
ATOM 1276 N N . ASN A 1 162 ? -18.665 6.645 -4.957 1.00 98.44 162 ASN A N 1
ATOM 1277 C CA . ASN A 1 162 ? -18.949 5.559 -4.017 1.00 98.44 162 ASN A CA 1
ATOM 1278 C C . ASN A 1 162 ? -19.375 6.035 -2.620 1.00 98.44 162 ASN A C 1
ATOM 1280 O O . ASN A 1 162 ? -19.628 5.200 -1.760 1.00 98.44 162 ASN A O 1
ATOM 1284 N N . GLN A 1 163 ? -19.470 7.352 -2.397 1.00 98.00 163 GLN A N 1
ATOM 1285 C CA . GLN A 1 163 ? -19.867 7.956 -1.116 1.00 98.00 163 GLN A CA 1
ATOM 1286 C C . GLN A 1 163 ? -19.021 7.461 0.074 1.00 98.00 163 GLN A C 1
ATOM 1288 O O . GLN A 1 163 ? -19.542 7.175 1.148 1.00 98.00 163 GLN A O 1
ATOM 1293 N N . LEU A 1 164 ? -17.703 7.383 -0.132 1.00 98.00 164 LEU A N 1
ATOM 1294 C CA . LEU A 1 164 ? -16.711 6.963 0.863 1.00 98.00 164 LEU A CA 1
ATOM 1295 C C . LEU A 1 164 ? -15.582 7.990 0.983 1.00 98.00 164 LEU A C 1
ATOM 1297 O O . LEU A 1 164 ? -15.402 8.847 0.112 1.00 98.00 164 LEU A O 1
ATOM 1301 N N . PHE A 1 165 ? -14.786 7.891 2.043 1.00 98.44 165 PHE A N 1
ATOM 1302 C CA . PHE A 1 165 ? -13.570 8.682 2.191 1.00 98.44 165 PHE A CA 1
ATOM 1303 C C . PHE A 1 165 ? -12.391 8.003 1.496 1.00 98.44 165 PHE A C 1
ATOM 1305 O O . PHE A 1 165 ? -12.245 6.784 1.508 1.00 98.44 165 PHE A O 1
ATOM 1312 N N . THR A 1 166 ? -11.497 8.801 0.923 1.00 98.19 166 THR A N 1
ATOM 1313 C CA . THR A 1 166 ? -10.250 8.313 0.323 1.00 98.19 166 THR A CA 1
ATOM 1314 C C . THR A 1 166 ? -9.059 9.056 0.902 1.00 98.19 166 THR A C 1
ATOM 1316 O O . THR A 1 166 ? -9.066 10.288 0.930 1.00 98.19 166 THR A O 1
ATOM 1319 N N . VAL A 1 167 ? -8.016 8.323 1.286 1.00 97.88 167 VAL A N 1
ATOM 1320 C CA . VAL A 1 167 ? -6.758 8.876 1.800 1.00 97.88 167 VAL A CA 1
ATOM 1321 C C . VAL A 1 167 ? -5.626 8.453 0.871 1.00 97.88 167 VAL A C 1
ATOM 1323 O O . VAL A 1 167 ? -5.118 7.338 0.966 1.00 97.88 167 VAL A O 1
ATOM 1326 N N . ALA A 1 168 ? -5.245 9.339 -0.048 1.00 97.62 168 ALA A N 1
ATOM 1327 C CA . ALA A 1 168 ? -4.127 9.108 -0.956 1.00 97.62 168 ALA A CA 1
ATOM 1328 C C . ALA A 1 168 ? -2.827 9.678 -0.385 1.00 97.62 168 ALA A C 1
ATOM 1330 O O . ALA A 1 168 ? -2.783 10.838 0.026 1.00 97.62 168 ALA A O 1
ATOM 1331 N N . VAL A 1 169 ? -1.768 8.870 -0.396 1.00 97.44 169 VAL A N 1
ATOM 1332 C CA . VAL A 1 169 ? -0.417 9.274 0.006 1.00 97.44 169 VAL A CA 1
ATOM 1333 C C . VAL A 1 169 ? 0.557 8.897 -1.097 1.00 97.44 169 VAL A C 1
ATOM 1335 O O . VAL A 1 169 ? 0.523 7.776 -1.600 1.00 97.44 169 VAL A O 1
ATOM 1338 N N . ASN A 1 170 ? 1.411 9.841 -1.484 1.00 97.75 170 ASN A N 1
ATOM 1339 C CA . ASN A 1 170 ? 2.385 9.639 -2.546 1.00 97.75 170 ASN A CA 1
ATOM 1340 C C . ASN A 1 170 ? 3.810 9.656 -1.999 1.00 97.75 170 ASN A C 1
ATOM 1342 O O . ASN A 1 170 ? 4.101 10.350 -1.021 1.00 97.75 170 ASN A O 1
ATOM 1346 N N . ARG A 1 171 ? 4.701 8.919 -2.662 1.00 96.75 171 ARG A N 1
ATOM 1347 C CA . ARG A 1 171 ? 6.146 9.071 -2.490 1.00 96.75 171 ARG A CA 1
ATOM 1348 C C . ARG A 1 171 ? 6.562 10.503 -2.841 1.00 96.75 171 ARG A C 1
ATOM 1350 O O . ARG A 1 171 ? 5.904 11.168 -3.632 1.00 96.75 171 ARG A O 1
ATOM 1357 N N . VAL A 1 172 ? 7.649 10.956 -2.227 1.00 96.38 172 VAL A N 1
ATOM 1358 C CA . VAL A 1 172 ? 8.294 12.237 -2.523 1.00 96.38 172 VAL A CA 1
ATOM 1359 C C . VAL A 1 172 ? 9.789 12.024 -2.716 1.00 96.38 172 VAL A C 1
ATOM 1361 O O . VAL A 1 172 ? 10.363 11.085 -2.158 1.00 96.38 172 VAL A O 1
ATOM 1364 N N . GLY A 1 173 ? 10.432 12.925 -3.452 1.00 96.06 173 GLY A N 1
ATOM 1365 C CA . GLY A 1 173 ? 11.883 12.915 -3.636 1.00 96.06 173 GLY A CA 1
ATOM 1366 C C . GLY A 1 173 ? 12.299 12.254 -4.946 1.00 96.06 173 GLY A C 1
ATOM 1367 O O . GLY A 1 173 ? 11.515 12.172 -5.886 1.00 96.06 173 GLY A O 1
ATOM 1368 N N . ARG A 1 174 ? 13.563 11.832 -5.044 1.00 96.31 174 ARG A N 1
ATOM 1369 C CA . ARG A 1 174 ? 14.162 11.367 -6.302 1.00 96.31 174 ARG A CA 1
ATOM 1370 C C . ARG A 1 174 ? 14.808 9.993 -6.148 1.00 96.31 174 ARG A C 1
ATOM 1372 O O . ARG A 1 174 ? 15.609 9.792 -5.241 1.00 96.31 174 ARG A O 1
ATOM 1379 N N . GLU A 1 175 ? 14.516 9.094 -7.083 1.00 94.94 175 GLU A N 1
ATOM 1380 C CA . GLU A 1 175 ? 15.114 7.761 -7.205 1.00 94.94 175 GLU A CA 1
ATOM 1381 C C . GLU A 1 175 ? 15.662 7.581 -8.623 1.00 94.94 175 GLU A C 1
ATOM 1383 O O . GLU A 1 175 ? 14.899 7.441 -9.582 1.00 94.94 175 GLU A O 1
ATOM 1388 N N . GLY A 1 176 ? 16.988 7.601 -8.780 1.00 93.44 176 GLY A N 1
ATOM 1389 C CA . GLY A 1 176 ? 17.612 7.594 -10.105 1.00 93.44 176 GLY A CA 1
ATOM 1390 C C . GLY A 1 176 ? 17.173 8.816 -10.916 1.00 93.44 176 GLY A C 1
ATOM 1391 O O . GLY A 1 176 ? 17.416 9.951 -10.503 1.00 93.44 176 GLY A O 1
ATOM 1392 N N . ASP A 1 177 ? 16.493 8.591 -12.038 1.00 93.31 177 ASP A N 1
ATOM 1393 C CA . ASP A 1 177 ? 15.966 9.653 -12.908 1.00 93.31 177 ASP A CA 1
ATOM 1394 C C . ASP A 1 177 ? 14.472 9.946 -12.700 1.00 93.31 177 ASP A C 1
ATOM 1396 O O . ASP A 1 177 ? 13.909 10.820 -13.359 1.00 93.31 177 ASP A O 1
ATOM 1400 N N . VAL A 1 178 ? 13.827 9.262 -11.750 1.00 94.62 178 VAL A N 1
ATOM 1401 C CA . VAL A 1 178 ? 12.413 9.466 -11.417 1.00 94.62 178 VAL A CA 1
ATOM 1402 C C . VAL A 1 178 ? 12.295 10.420 -10.232 1.00 94.62 178 VAL A C 1
ATOM 1404 O O . VAL A 1 178 ? 12.965 10.247 -9.215 1.00 94.62 178 VAL A O 1
ATOM 1407 N N . THR A 1 179 ? 11.434 11.431 -10.359 1.00 96.75 179 THR A N 1
ATOM 1408 C CA . THR A 1 179 ? 11.043 12.326 -9.256 1.00 96.75 179 THR A CA 1
ATOM 1409 C C . THR A 1 179 ? 9.577 12.085 -8.923 1.00 96.75 179 THR A C 1
ATOM 1411 O O . THR A 1 179 ? 8.777 11.961 -9.850 1.00 96.75 179 THR A O 1
ATOM 1414 N N . TYR A 1 180 ? 9.243 12.037 -7.634 1.00 94.12 180 TYR A N 1
ATOM 1415 C CA . TYR A 1 180 ? 7.888 11.872 -7.100 1.00 94.12 180 TYR A CA 1
ATOM 1416 C C . TYR A 1 180 ? 7.456 13.101 -6.300 1.00 94.12 180 TYR A C 1
ATOM 1418 O O . TYR A 1 180 ? 8.327 13.683 -5.601 1.00 94.12 180 TYR A O 1
#

Radius of gyration: 15.48 Å; chains: 1; bounding box: 38×38×38 Å

Secondary structure (DSSP, 8-state):
---SEEEPPTTTTT-S-HHHHGGGHHHH-B-SSSHHHHHHHHHHHHHT-EEEEEEEEEPSSSTT-EEEEEEEE-TTS-EEEEEE-SS--TTGGGTB--------EEETTEEEEE--GGGGG-HHHHHHHHHTT-SEEEEEE-PPTT-HHHHHHHHHHHHHHHT-EEEEEE--SEETTEE-

Sequence (180 aa):
GQADIVCFPELFTTGYNLDLIGDDFYELAEPIPGPTTEWMGQKAREYGLAVVGTIVERDNAREGVLYDTTFLLDAKGQLVGKYRKSHLYPTEHRYFRAGDRLPVFELGGFTVGVAICFEHAFPQVFTILALQGVEVVFIPSAVPVGYEYLLNLRTRARAQDNQLFTVAVNRVGREGDVTY

pLDDT: mean 97.08, std 3.56, range [56.59, 98.88]